Protein AF-A0A3L6FUV3-F1 (afdb_monomer)

InterPro domains:
  IPR036610 PEBP-like superfamily [G3DSA:3.90.280.10] (1-51)
  IPR036610 PEBP-like superfamily [SSF49777] (2-53)

Radius of gyration: 20.61 Å; Cα contacts (8 Å, |Δi|>4): 43; chains: 1; bounding box: 45×26×48 Å

pLDDT: mean 84.86, std 13.71, range [41.59, 98.38]

Secondary structure (DSSP, 8-state):
-EEEE---SSTTS-----S--TT--HHHHHHHTT--S-SEEEE-----TTTT-PPP---TT-------

Foldseek 3Di:
DKDFAFDQPDPCLPPDDDPDPPPDDPVVVCVVSVRPDTPDMDDDDDADPVGPPPDDPPDVPPPPPDDD

Solvent-accessible surface area (backbone atoms only — not comparable to full-atom values): 4869 Å² total; per-residue (Å²): 88,77,49,76,41,64,56,73,98,52,86,77,59,81,80,73,82,73,93,61,77,72,92,67,51,71,70,59,52,28,61,75,50,69,28,68,68,68,79,46,73,52,73,51,90,79,76,54,97,82,50,92,69,66,85,75,81,80,51,98,81,65,85,83,84,88,87,133

Mean predicted aligned error: 9.92 Å

Organism: Zea mays (NCBI:txid4577)

Structure (mmCIF, N/CA/C/O backbone):
data_AF-A0A3L6FUV3-F1
#
_entry.id   AF-A0A3L6FUV3-F1
#
loop_
_atom_site.group_PDB
_atom_site.id
_atom_site.type_symbol
_atom_site.label_atom_id
_atom_site.label_alt_id
_atom_site.label_comp_id
_atom_site.label_asym_id
_atom_site.label_entity_id
_atom_site.label_seq_id
_atom_site.pdbx_PDB_ins_code
_atom_site.Cartn_x
_atom_site.Cartn_y
_atom_site.Cartn_z
_atom_site.occupancy
_atom_site.B_iso_or_equiv
_atom_site.auth_seq_id
_atom_site.auth_comp_id
_atom_site.auth_asym_id
_atom_site.auth_atom_id
_atom_site.pdbx_PDB_model_num
ATOM 1 N N . MET A 1 1 ? 5.113 -1.141 -10.955 1.00 93.88 1 MET A N 1
ATOM 2 C CA . MET A 1 1 ? 4.982 -0.630 -9.576 1.00 93.88 1 MET A CA 1
ATOM 3 C C . MET A 1 1 ? 3.530 -0.745 -9.135 1.00 93.88 1 MET A C 1
ATOM 5 O O . MET A 1 1 ? 2.641 -0.536 -9.950 1.00 93.88 1 MET A O 1
ATOM 9 N N . VAL A 1 2 ? 3.295 -1.132 -7.879 1.00 96.56 2 VAL A N 1
ATOM 10 C CA . VAL A 1 2 ? 1.952 -1.319 -7.303 1.00 96.56 2 VAL A CA 1
ATOM 11 C C . VAL A 1 2 ? 1.851 -0.481 -6.032 1.00 96.56 2 VAL A C 1
ATOM 13 O O . VAL A 1 2 ? 2.761 -0.520 -5.204 1.00 96.56 2 VAL A O 1
ATOM 16 N N . LEU A 1 3 ? 0.757 0.262 -5.888 1.00 97.00 3 LEU A N 1
ATOM 17 C CA . LEU A 1 3 ? 0.391 1.036 -4.705 1.00 97.00 3 LEU A CA 1
ATOM 18 C C . LEU A 1 3 ? -0.900 0.455 -4.125 1.00 97.00 3 LEU A C 1
ATOM 20 O O . LEU A 1 3 ? -1.844 0.177 -4.864 1.00 97.00 3 LEU A O 1
ATOM 24 N N . VAL A 1 4 ? -0.938 0.261 -2.808 1.00 97.56 4 VAL A N 1
ATOM 25 C CA . VAL A 1 4 ? -2.090 -0.309 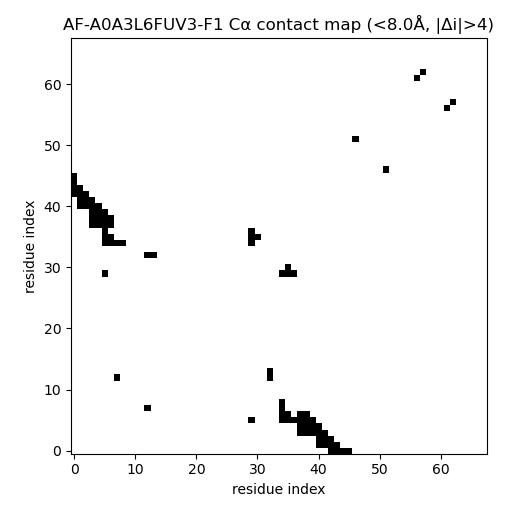-2.098 1.00 97.56 4 VAL A CA 1
ATOM 26 C C . VAL A 1 4 ? -2.378 0.544 -0.872 1.00 97.56 4 VAL A C 1
ATOM 28 O O . VAL A 1 4 ? -1.463 0.819 -0.095 1.00 97.56 4 VAL A O 1
ATOM 31 N N . LEU A 1 5 ? -3.635 0.948 -0.705 1.00 97.56 5 LEU A N 1
ATOM 32 C CA . LEU A 1 5 ? -4.108 1.723 0.435 1.00 97.56 5 LEU A CA 1
ATOM 33 C C . LEU A 1 5 ? -4.937 0.828 1.358 1.00 97.56 5 LEU A C 1
ATOM 35 O O . LEU A 1 5 ? -5.869 0.153 0.918 1.00 97.56 5 LEU A O 1
ATOM 39 N N . PHE A 1 6 ? -4.610 0.857 2.645 1.00 97.00 6 PHE A N 1
ATOM 40 C CA . PHE A 1 6 ? -5.347 0.171 3.701 1.00 97.00 6 PHE A CA 1
ATOM 41 C C . PHE A 1 6 ? -5.904 1.184 4.695 1.00 97.00 6 PHE A C 1
ATOM 43 O O . PHE A 1 6 ? -5.267 2.204 4.962 1.00 97.00 6 PHE A O 1
ATOM 50 N N . GLN A 1 7 ? -7.065 0.881 5.270 1.00 95.19 7 GLN A N 1
ATOM 51 C CA . GLN A 1 7 ? -7.620 1.663 6.368 1.00 95.19 7 GLN A CA 1
ATOM 52 C C . GLN A 1 7 ? -7.005 1.202 7.693 1.00 95.19 7 GLN A C 1
ATOM 54 O O . GLN A 1 7 ? -7.025 0.018 8.021 1.00 95.19 7 GLN A O 1
ATOM 59 N N . GLN A 1 8 ? -6.466 2.143 8.467 1.00 94.25 8 GLN A N 1
ATOM 60 C CA . GLN A 1 8 ? -6.041 1.887 9.840 1.00 94.25 8 GLN A CA 1
ATOM 61 C C . GLN A 1 8 ? -7.240 2.025 10.780 1.00 94.25 8 GLN A C 1
ATOM 63 O O . GLN A 1 8 ? -7.928 3.042 10.756 1.00 94.25 8 GLN A O 1
ATOM 68 N N . LEU A 1 9 ? -7.471 1.020 11.629 1.00 88.19 9 LEU A N 1
ATOM 69 C CA . LEU A 1 9 ? -8.581 1.021 12.594 1.00 88.19 9 LEU A CA 1
ATOM 70 C C . LEU A 1 9 ? -8.349 1.965 13.790 1.00 88.19 9 LEU A C 1
ATOM 72 O O . LEU A 1 9 ? -9.268 2.234 14.556 1.00 88.19 9 LEU A O 1
ATOM 76 N N . GLY A 1 10 ? -7.127 2.475 13.952 1.00 88.94 10 GLY A N 1
ATOM 77 C CA . GLY A 1 10 ? -6.743 3.400 15.013 1.00 88.94 10 GLY A CA 1
ATOM 78 C C . GLY A 1 10 ? -5.349 3.986 14.786 1.00 88.94 10 GLY A C 1
ATOM 79 O O . GLY A 1 10 ? -4.601 3.526 13.912 1.00 88.94 10 GLY A O 1
ATOM 80 N N . ARG A 1 11 ? -5.000 5.004 15.584 1.00 87.62 11 ARG A N 1
ATOM 81 C CA . ARG A 1 11 ? -3.642 5.575 15.616 1.00 87.62 11 ARG A CA 1
ATOM 82 C C . ARG A 1 11 ? -2.639 4.523 16.094 1.00 87.62 11 ARG A C 1
ATOM 84 O O . ARG A 1 11 ? -3.002 3.618 16.838 1.00 87.62 11 ARG A O 1
ATOM 91 N N . ASP A 1 12 ? -1.410 4.618 15.594 1.00 83.31 12 ASP A N 1
ATOM 92 C CA . ASP A 1 12 ? -0.274 3.756 15.964 1.00 83.31 12 ASP A CA 1
ATOM 93 C C . ASP A 1 12 ? -0.481 2.243 15.760 1.00 83.31 12 ASP A C 1
ATOM 95 O O . ASP A 1 12 ? 0.270 1.413 16.265 1.00 83.31 12 ASP A O 1
ATOM 99 N N . THR A 1 13 ? -1.458 1.860 14.931 1.00 85.12 13 THR A N 1
ATOM 100 C CA . THR A 1 13 ? -1.703 0.456 14.557 1.00 85.12 13 THR A CA 1
ATOM 101 C C . THR A 1 13 ? -0.564 -0.153 13.742 1.00 85.12 13 THR A C 1
ATOM 103 O O . THR A 1 13 ? -0.376 -1.363 13.771 1.00 85.12 13 THR A O 1
ATOM 106 N N . VAL A 1 14 ? 0.226 0.669 13.045 1.00 90.00 14 VAL A N 1
ATOM 107 C CA . VAL A 1 14 ? 1.441 0.257 12.330 1.00 90.00 14 VAL A CA 1
ATOM 108 C C . VAL A 1 14 ? 2.627 0.989 12.952 1.00 90.00 14 VAL A C 1
ATOM 110 O O . VAL A 1 14 ? 2.887 2.142 12.634 1.00 90.00 14 VAL A O 1
ATOM 113 N N . PHE A 1 15 ? 3.342 0.311 13.846 1.00 85.19 15 PHE A N 1
ATOM 114 C CA . PHE A 1 15 ? 4.360 0.922 14.715 1.00 85.19 15 PHE A CA 1
ATOM 115 C C . PHE A 1 15 ? 5.809 0.589 14.326 1.00 85.19 15 PHE A C 1
ATOM 117 O O . PHE A 1 15 ? 6.747 1.131 14.902 1.00 85.19 15 PHE A O 1
ATOM 124 N N . ALA A 1 16 ? 6.022 -0.309 13.360 1.00 84.62 16 ALA A N 1
ATOM 125 C CA . ALA A 1 16 ? 7.360 -0.731 12.958 1.00 84.62 16 ALA A CA 1
ATOM 126 C C . ALA A 1 16 ? 7.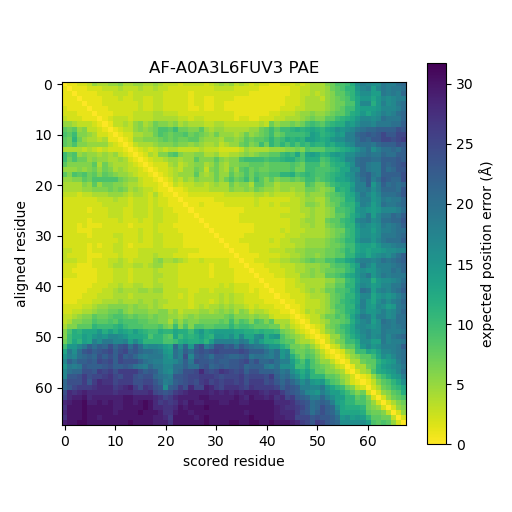479 -0.846 11.439 1.00 84.62 16 ALA A C 1
ATOM 128 O O . ALA A 1 16 ? 6.729 -1.576 10.787 1.00 84.62 16 ALA A O 1
ATOM 129 N N . ALA A 1 17 ? 8.473 -0.162 10.874 1.00 84.19 17 ALA A N 1
ATOM 130 C CA . ALA A 1 17 ? 8.878 -0.395 9.498 1.00 84.19 17 ALA A CA 1
ATOM 131 C C . ALA A 1 17 ? 9.614 -1.748 9.397 1.00 84.19 17 ALA A C 1
ATOM 133 O O . ALA A 1 17 ? 10.432 -2.067 10.264 1.00 84.19 17 ALA A O 1
ATOM 134 N N . PRO A 1 18 ? 9.369 -2.556 8.351 1.00 85.88 18 PRO A N 1
ATOM 135 C CA . PRO A 1 18 ? 10.105 -3.798 8.163 1.00 85.88 18 PRO A CA 1
ATOM 136 C C . PRO A 1 18 ? 11.592 -3.515 7.917 1.00 85.88 18 PRO A C 1
ATOM 138 O O . PRO A 1 18 ? 11.952 -2.661 7.107 1.00 85.88 18 PRO A O 1
ATOM 141 N N . SER A 1 19 ? 12.455 -4.283 8.584 1.00 85.69 19 SER A N 1
ATOM 142 C CA . SER A 1 19 ? 13.917 -4.183 8.467 1.00 85.69 19 SER A CA 1
ATOM 143 C C . SER A 1 19 ? 14.431 -4.533 7.069 1.00 85.69 19 SER A C 1
ATOM 145 O O . SER A 1 19 ? 15.435 -3.991 6.611 1.00 85.69 19 SER A O 1
ATOM 147 N N . ARG A 1 20 ? 13.728 -5.426 6.364 1.00 85.12 20 ARG A N 1
ATOM 148 C CA . ARG A 1 20 ? 14.071 -5.893 5.021 1.00 85.12 20 ARG A CA 1
ATOM 149 C C . ARG A 1 20 ? 13.010 -5.425 4.029 1.00 85.12 20 ARG A C 1
ATOM 151 O O . ARG A 1 20 ? 11.827 -5.701 4.210 1.00 85.12 20 ARG A O 1
ATOM 158 N N . ARG A 1 21 ? 13.437 -4.702 2.988 1.00 89.50 21 ARG A N 1
ATOM 159 C CA . ARG A 1 21 ? 12.527 -4.153 1.966 1.00 89.50 21 ARG A CA 1
ATOM 160 C C . ARG A 1 21 ? 12.311 -5.086 0.779 1.00 89.50 21 ARG A C 1
ATOM 162 O O . ARG A 1 21 ? 11.266 -5.021 0.139 1.00 89.50 21 ARG A O 1
ATOM 169 N N . HIS A 1 22 ? 13.270 -5.963 0.487 1.00 91.81 22 HIS A N 1
ATOM 170 C CA . HIS A 1 22 ? 13.071 -7.035 -0.484 1.00 91.81 22 HIS A CA 1
ATOM 171 C C . HIS A 1 22 ? 12.245 -8.170 0.115 1.00 91.81 22 HIS A C 1
ATOM 173 O O . HIS A 1 22 ? 12.244 -8.377 1.328 1.00 91.81 22 HIS A O 1
ATOM 179 N N . ASN A 1 23 ? 11.551 -8.910 -0.752 1.00 91.50 23 ASN A N 1
ATOM 180 C CA . ASN A 1 23 ? 10.615 -9.973 -0.369 1.00 91.50 23 ASN A CA 1
ATOM 181 C C . ASN A 1 23 ? 9.489 -9.496 0.569 1.00 91.50 23 ASN A C 1
ATOM 183 O O . ASN A 1 23 ? 8.937 -10.279 1.341 1.00 91.50 23 ASN A O 1
ATOM 187 N N . PHE A 1 24 ? 9.137 -8.209 0.516 1.00 93.44 24 PHE A N 1
ATOM 188 C CA . PHE A 1 24 ? 7.998 -7.678 1.252 1.00 93.44 24 PHE A CA 1
ATOM 189 C C . PHE A 1 24 ? 6.683 -8.263 0.710 1.00 93.44 24 PHE A C 1
ATOM 191 O O . PHE A 1 24 ? 6.441 -8.260 -0.496 1.00 93.44 24 PHE A O 1
ATOM 198 N N . SER A 1 25 ? 5.817 -8.740 1.609 1.00 93.06 25 SER A N 1
ATOM 199 C CA . SER A 1 25 ? 4.497 -9.279 1.267 1.00 93.06 25 SER A CA 1
ATOM 200 C C . SER A 1 25 ? 3.393 -8.349 1.756 1.00 93.06 25 SER A C 1
ATOM 202 O O . SER A 1 25 ? 3.103 -8.300 2.953 1.00 93.06 25 SER A O 1
ATOM 204 N N . THR A 1 26 ? 2.712 -7.674 0.828 1.00 95.00 26 THR A N 1
ATOM 205 C CA . THR A 1 26 ? 1.556 -6.812 1.130 1.00 95.00 26 THR A CA 1
ATOM 206 C C . THR A 1 26 ? 0.453 -7.573 1.870 1.00 95.00 26 THR A C 1
ATOM 20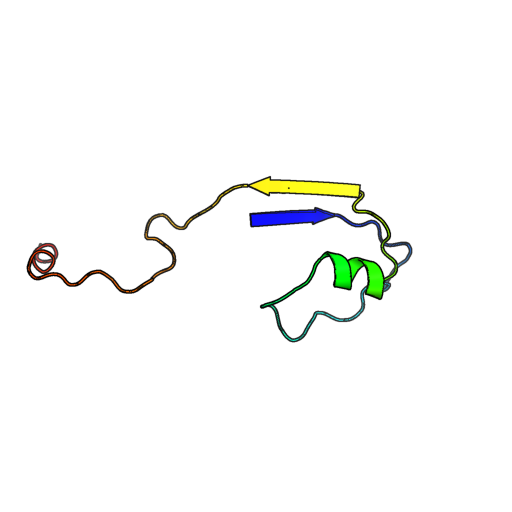8 O O . THR A 1 26 ? -0.125 -7.064 2.827 1.00 95.00 26 THR A O 1
ATOM 211 N N . ARG A 1 27 ? 0.196 -8.832 1.483 1.00 94.38 27 ARG A N 1
ATOM 212 C CA . ARG A 1 27 ? -0.809 -9.686 2.137 1.00 94.38 27 ARG A CA 1
ATOM 213 C C . ARG A 1 27 ? -0.403 -10.050 3.566 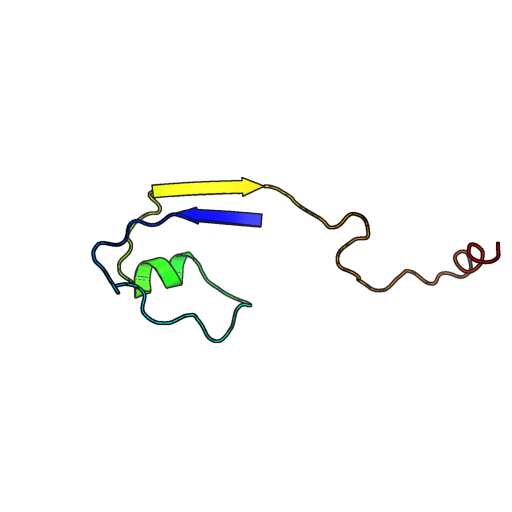1.00 94.38 27 ARG A C 1
ATOM 215 O O . ARG A 1 27 ? -1.243 -10.024 4.460 1.00 94.38 27 ARG A O 1
ATOM 222 N N . GLY A 1 28 ? 0.868 -10.392 3.785 1.00 94.62 28 GLY A N 1
ATOM 223 C CA . GLY A 1 28 ? 1.389 -10.681 5.123 1.00 94.62 28 GLY A CA 1
ATOM 224 C C . GLY A 1 28 ? 1.341 -9.456 6.040 1.00 94.62 28 GLY A C 1
ATOM 225 O O . GLY A 1 28 ? 0.945 -9.575 7.197 1.00 94.62 28 GLY A O 1
ATOM 226 N N . PHE A 1 29 ? 1.671 -8.280 5.502 1.00 93.88 29 PHE A N 1
ATOM 227 C CA . PHE A 1 29 ? 1.588 -6.999 6.204 1.00 93.88 29 PHE A CA 1
ATOM 228 C C . PHE A 1 29 ? 0.155 -6.670 6.647 1.00 93.88 29 PHE A C 1
ATOM 230 O O . PHE A 1 29 ? -0.064 -6.406 7.827 1.00 93.88 29 PHE A O 1
ATOM 237 N N . ALA A 1 30 ? -0.826 -6.774 5.742 1.00 94.81 30 ALA A N 1
ATOM 238 C CA . ALA A 1 30 ? -2.230 -6.500 6.058 1.00 94.81 30 ALA A CA 1
ATOM 239 C C . ALA A 1 30 ? -2.775 -7.408 7.171 1.00 94.81 30 ALA A C 1
ATOM 241 O O . ALA A 1 30 ? -3.471 -6.937 8.068 1.00 94.81 30 ALA A O 1
ATOM 242 N N . ARG A 1 31 ? -2.408 -8.698 7.155 1.00 94.38 31 ARG A N 1
ATOM 243 C CA . ARG A 1 31 ? -2.785 -9.639 8.221 1.00 94.38 31 ARG A CA 1
ATOM 244 C C . ARG A 1 31 ? -2.122 -9.303 9.553 1.00 94.38 31 ARG A C 1
ATOM 246 O O . ARG A 1 31 ? -2.791 -9.333 10.573 1.00 94.38 31 ARG A O 1
ATOM 253 N N . ARG A 1 32 ? -0.822 -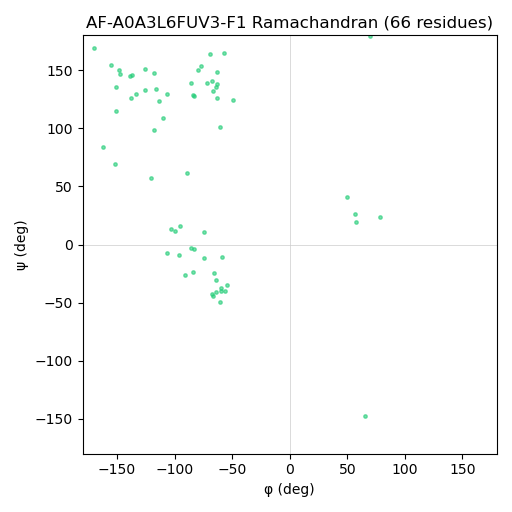8.988 9.553 1.00 93.38 32 ARG A N 1
ATOM 254 C CA . ARG A 1 32 ? -0.067 -8.703 10.786 1.00 93.38 32 ARG A CA 1
ATOM 255 C C . ARG A 1 32 ? -0.647 -7.521 11.562 1.00 93.38 32 ARG A C 1
ATOM 257 O O . ARG A 1 32 ? -0.646 -7.555 12.784 1.00 93.38 32 ARG A O 1
ATOM 264 N N . TYR A 1 33 ? -1.116 -6.501 10.850 1.00 93.50 33 TYR A N 1
ATOM 265 C CA . TYR A 1 33 ? -1.647 -5.274 11.445 1.00 93.50 33 TYR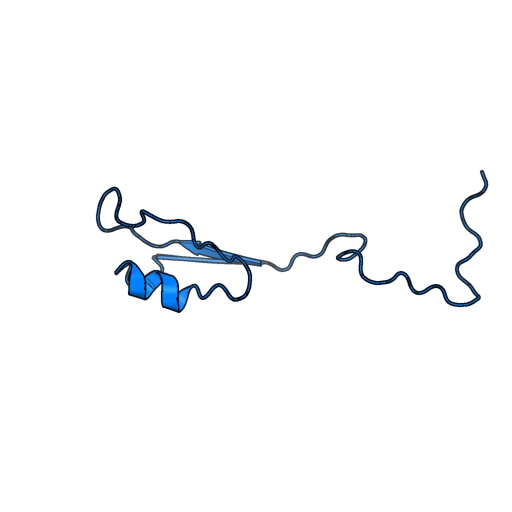 A CA 1
ATOM 266 C C . TYR A 1 33 ? -3.180 -5.202 11.435 1.00 93.50 33 TYR A C 1
ATOM 268 O O . TYR A 1 33 ? -3.735 -4.133 11.667 1.00 93.50 33 TYR A O 1
ATOM 276 N N . ASN A 1 34 ? -3.869 -6.321 11.170 1.00 93.88 34 ASN A N 1
ATOM 277 C CA . ASN A 1 34 ? -5.336 -6.407 11.138 1.00 93.88 34 ASN A CA 1
ATOM 278 C C . ASN A 1 34 ? -6.000 -5.314 10.277 1.00 93.88 34 ASN A C 1
ATOM 280 O O . ASN A 1 34 ? -7.034 -4.761 10.637 1.00 93.88 34 ASN A O 1
ATOM 284 N N . LEU A 1 35 ? -5.405 -5.010 9.121 1.00 94.38 35 LEU A N 1
ATOM 285 C CA . LEU A 1 35 ? -5.838 -3.915 8.245 1.00 94.38 35 LEU A CA 1
ATOM 286 C C . LEU A 1 35 ? -6.997 -4.293 7.308 1.00 94.38 35 LEU A C 1
ATOM 288 O O . LEU A 1 35 ? -7.468 -3.462 6.538 1.00 94.38 35 LEU A O 1
ATOM 292 N N . GLY A 1 36 ? -7.430 -5.557 7.331 1.00 93.62 36 GLY A N 1
ATOM 293 C CA . GLY A 1 36 ? -8.502 -6.052 6.472 1.00 93.62 36 GLY A CA 1
ATOM 294 C C . GLY A 1 36 ? -8.150 -6.042 4.979 1.00 93.62 36 GLY A C 1
ATOM 295 O O . GLY A 1 36 ? -7.005 -6.283 4.581 1.00 93.62 36 GLY A O 1
ATOM 296 N N . ALA A 1 37 ? -9.169 -5.825 4.145 1.00 95.94 37 ALA A N 1
ATOM 297 C CA . ALA A 1 37 ? -9.026 -5.709 2.697 1.00 95.94 37 ALA A CA 1
ATOM 298 C C . ALA A 1 37 ? -8.525 -4.305 2.300 1.00 95.94 37 ALA A C 1
ATOM 300 O O . ALA A 1 37 ? -8.810 -3.330 2.997 1.00 95.94 37 ALA A O 1
ATOM 301 N N . PRO A 1 38 ? -7.785 -4.174 1.184 1.00 97.44 38 PRO A N 1
ATOM 302 C CA . PRO A 1 38 ? -7.389 -2.862 0.687 1.00 97.44 38 PRO A CA 1
ATOM 303 C C . PRO A 1 38 ? -8.621 -2.042 0.291 1.00 97.44 38 PRO A C 1
ATOM 305 O O . PRO A 1 38 ? -9.531 -2.561 -0.353 1.00 97.44 38 PRO A O 1
ATOM 308 N N . VAL A 1 39 ? -8.624 -0.754 0.638 1.00 98.06 39 VAL A N 1
ATOM 309 C CA . VAL A 1 39 ? -9.705 0.179 0.270 1.00 98.06 39 VAL A CA 1
ATOM 310 C C . VAL A 1 39 ? -9.510 0.762 -1.129 1.00 98.06 39 VAL A C 1
ATOM 312 O O . VAL A 1 39 ? -10.470 1.162 -1.775 1.00 98.06 39 VAL A O 1
ATOM 315 N N . ALA A 1 40 ? -8.266 0.789 -1.611 1.00 98.38 40 ALA A N 1
ATOM 316 C CA . ALA A 1 40 ? -7.928 1.156 -2.979 1.00 98.38 40 ALA A CA 1
ATOM 317 C C . ALA A 1 40 ? -6.595 0.518 -3.391 1.00 98.38 40 ALA A C 1
ATOM 319 O O . ALA A 1 40 ? -5.726 0.249 -2.555 1.00 98.38 40 ALA A O 1
ATOM 320 N N . ALA A 1 41 ? -6.411 0.306 -4.692 1.00 97.75 41 ALA A N 1
ATOM 321 C CA . ALA A 1 41 ? -5.146 -0.133 -5.263 1.00 97.75 41 ALA A CA 1
ATOM 322 C C . ALA A 1 41 ? -4.965 0.448 -6.668 1.00 97.75 41 ALA A C 1
ATOM 324 O O . ALA A 1 41 ? -5.930 0.600 -7.414 1.00 97.75 41 ALA A O 1
ATOM 325 N N . MET A 1 42 ? -3.721 0.736 -7.039 1.00 98.00 42 MET A N 1
ATOM 326 C CA . MET A 1 42 ? -3.353 1.144 -8.392 1.00 98.00 42 MET A CA 1
ATOM 327 C C . MET A 1 42 ? -2.055 0.453 -8.788 1.00 98.00 42 MET A C 1
ATOM 329 O O . MET A 1 42 ? -1.153 0.263 -7.968 1.00 98.00 42 MET A O 1
ATOM 333 N N . TYR A 1 43 ? -1.936 0.105 -10.062 1.00 97.50 43 TYR A N 1
ATOM 334 C CA . TYR A 1 43 ? -0.679 -0.345 -10.630 1.00 97.50 43 TYR A CA 1
ATOM 335 C C . TYR A 1 43 ? -0.338 0.488 -11.855 1.00 97.50 43 TYR A C 1
ATOM 337 O O . TYR A 1 43 ? -1.207 0.998 -12.557 1.00 97.50 43 TYR A O 1
ATOM 345 N N . PHE A 1 44 ? 0.955 0.612 -12.100 1.00 96.62 44 PHE A N 1
ATOM 346 C CA . PHE A 1 44 ? 1.476 1.195 -13.320 1.00 96.62 44 PHE A CA 1
ATOM 347 C C . PHE A 1 44 ? 2.799 0.531 -13.662 1.00 96.62 44 PHE A C 1
ATOM 349 O O . PHE A 1 44 ? 3.549 0.093 -12.785 1.00 96.62 44 PHE A O 1
ATOM 356 N N . ASN A 1 45 ? 3.104 0.459 -14.949 1.00 94.25 45 ASN A N 1
ATOM 357 C CA . ASN A 1 45 ? 4.407 0.000 -15.400 1.00 94.25 45 ASN A CA 1
ATOM 358 C C . ASN A 1 45 ? 5.372 1.180 -15.418 1.00 94.25 45 ASN A C 1
ATOM 360 O O . ASN A 1 45 ? 5.015 2.289 -15.803 1.00 94.25 45 ASN A O 1
ATOM 364 N N . CYS A 1 46 ? 6.599 0.948 -14.971 1.00 88.44 46 CYS A N 1
ATOM 365 C CA . CYS A 1 46 ? 7.633 1.968 -14.984 1.00 88.44 46 CYS A CA 1
ATOM 366 C C . CYS A 1 46 ? 8.997 1.304 -15.126 1.00 88.44 46 CYS A C 1
ATOM 368 O O . CYS A 1 46 ? 9.300 0.326 -14.439 1.00 88.44 46 CYS A O 1
ATOM 370 N N . GLN A 1 47 ? 9.823 1.872 -15.993 1.00 86.94 47 GLN A N 1
ATOM 371 C CA . GLN A 1 47 ? 11.219 1.508 -16.162 1.00 86.94 47 GLN A CA 1
ATOM 372 C C . GLN A 1 47 ? 12.030 2.788 -16.302 1.00 86.94 47 GLN A C 1
ATOM 374 O O . GLN A 1 47 ? 11.558 3.778 -16.862 1.00 86.94 47 GLN A O 1
ATOM 379 N N . ARG A 1 48 ? 13.255 2.787 -15.782 1.00 85.00 48 ARG A N 1
ATOM 380 C CA . ARG A 1 48 ? 14.164 3.912 -15.993 1.00 85.00 48 ARG A CA 1
ATOM 381 C C . ARG A 1 48 ? 14.550 3.952 -17.474 1.00 85.00 48 ARG A C 1
ATOM 383 O O . ARG A 1 48 ? 14.784 2.898 -18.057 1.00 85.00 48 ARG A O 1
ATOM 390 N N . GLN A 1 49 ? 14.649 5.142 -18.068 1.00 84.00 49 GLN A N 1
ATOM 391 C CA . GLN A 1 49 ? 14.938 5.314 -19.503 1.00 84.00 49 GLN A CA 1
ATOM 392 C C . GLN A 1 49 ? 16.220 4.591 -19.951 1.00 84.00 49 GLN A C 1
ATOM 394 O O . GLN A 1 49 ? 16.286 4.052 -21.047 1.00 84.00 49 GLN A O 1
ATOM 399 N N . THR A 1 50 ? 17.228 4.533 -19.080 1.00 84.00 50 THR A N 1
ATOM 400 C CA . THR A 1 50 ? 18.498 3.822 -19.304 1.00 84.00 50 THR A CA 1
ATOM 401 C C . THR A 1 50 ? 18.515 2.403 -18.720 1.00 84.00 50 THR A C 1
ATOM 403 O O . THR A 1 50 ? 19.579 1.813 -18.536 1.00 84.00 50 THR A O 1
ATOM 406 N N . GLY A 1 51 ? 17.348 1.854 -18.379 1.00 81.62 51 GLY A N 1
ATOM 407 C CA . GLY A 1 51 ? 17.203 0.601 -17.645 1.00 81.62 51 GLY A CA 1
ATOM 408 C C . GLY A 1 51 ? 17.651 0.702 -16.181 1.00 81.62 51 GLY 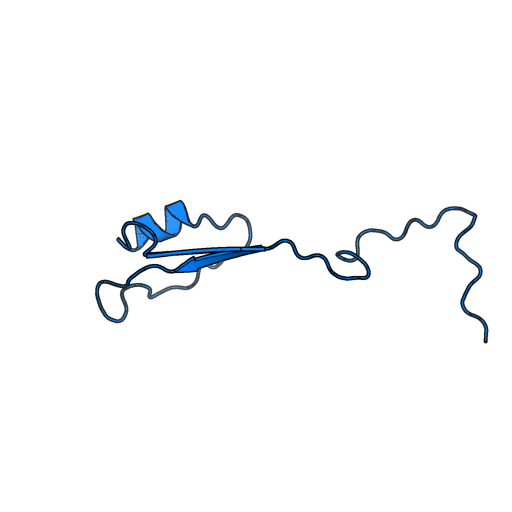A C 1
ATOM 409 O O . GLY A 1 51 ? 18.114 1.735 -15.685 1.00 81.62 51 GLY A O 1
ATOM 410 N N . SER A 1 52 ? 17.535 -0.398 -15.446 1.00 78.81 52 SER A N 1
ATOM 411 C CA . SER A 1 52 ? 17.900 -0.507 -14.023 1.00 78.81 52 SER A CA 1
ATOM 412 C C . SER A 1 52 ? 19.414 -0.549 -13.759 1.00 78.81 52 SER A C 1
ATOM 414 O O . SER A 1 52 ? 19.830 -0.775 -12.630 1.00 78.81 52 SER A O 1
ATOM 416 N N . GLY A 1 53 ? 20.251 -0.264 -14.766 1.00 71.44 53 GLY A N 1
ATOM 417 C CA . GLY A 1 53 ? 21.711 -0.277 -14.619 1.00 71.44 53 GLY A CA 1
ATOM 418 C C . GLY A 1 53 ? 22.322 -1.678 -14.644 1.00 71.44 53 GLY A C 1
ATOM 419 O O . GLY A 1 53 ? 23.415 -1.860 -14.119 1.00 71.44 53 GLY A O 1
ATOM 420 N N . GLY A 1 54 ? 21.629 -2.651 -15.250 1.00 73.69 54 GLY A N 1
ATOM 421 C CA . GLY A 1 54 ? 22.212 -3.955 -15.563 1.00 73.69 54 GLY A CA 1
ATOM 422 C C . GLY A 1 54 ? 23.468 -3.824 -16.439 1.00 73.69 54 GLY A C 1
ATOM 423 O O . GLY A 1 54 ? 23.713 -2.745 -16.995 1.00 73.69 54 GLY A O 1
ATOM 424 N N . PRO A 1 55 ? 24.276 -4.894 -16.554 1.00 72.06 55 PRO A N 1
ATOM 425 C CA . PRO A 1 55 ? 25.528 -4.855 -17.296 1.00 72.06 55 PRO A CA 1
ATOM 426 C C . PRO A 1 55 ? 25.306 -4.251 -18.680 1.00 72.06 55 PRO A C 1
ATOM 428 O O . PRO A 1 55 ? 24.451 -4.704 -19.442 1.00 72.06 55 PRO A O 1
ATOM 431 N N . ARG A 1 56 ? 26.056 -3.193 -18.999 1.00 69.38 56 ARG A N 1
ATOM 432 C CA . ARG A 1 56 ? 26.078 -2.682 -20.366 1.00 69.38 56 ARG A CA 1
ATOM 433 C C . ARG A 1 56 ? 26.656 -3.794 -21.225 1.00 69.38 56 ARG A C 1
ATOM 435 O O . ARG A 1 56 ? 27.737 -4.284 -20.915 1.00 69.38 56 ARG A O 1
ATOM 442 N N . PHE A 1 57 ? 25.944 -4.194 -22.273 1.00 70.12 57 PHE A N 1
ATOM 443 C CA . PHE A 1 57 ? 26.506 -5.095 -23.268 1.00 70.12 57 PHE A CA 1
ATOM 444 C C . PHE A 1 57 ? 27.722 -4.404 -23.892 1.00 70.12 57 PHE A C 1
ATOM 446 O O . PHE A 1 57 ? 27.577 -3.503 -24.715 1.00 70.12 57 PHE A O 1
ATOM 453 N N . THR A 1 58 ? 28.918 -4.789 -23.457 1.00 71.38 58 THR A N 1
ATOM 454 C CA . THR A 1 58 ? 30.189 -4.397 -24.066 1.00 71.38 58 THR A CA 1
ATOM 455 C C . THR A 1 58 ? 30.529 -5.418 -25.141 1.00 71.38 58 THR A C 1
ATOM 457 O O . THR A 1 58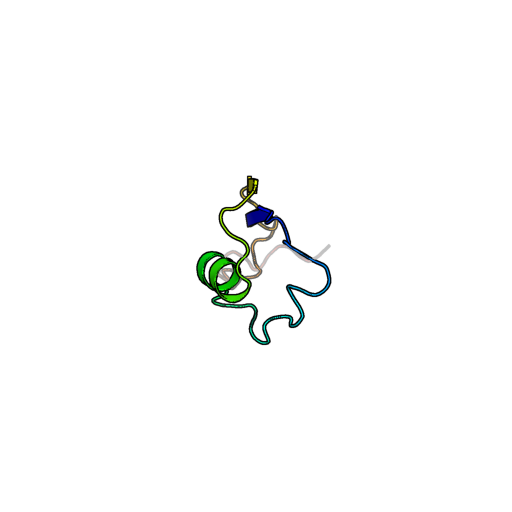 ? 31.503 -6.159 -25.033 1.00 71.38 58 THR A O 1
ATOM 460 N N . GLY A 1 59 ? 29.672 -5.522 -26.154 1.00 73.94 59 GLY A N 1
ATOM 461 C CA . GLY A 1 59 ? 30.034 -6.244 -27.366 1.00 73.94 59 GLY A CA 1
ATOM 462 C C . GLY A 1 59 ? 31.112 -5.478 -28.137 1.00 73.94 59 GLY A C 1
ATOM 463 O O . GLY A 1 59 ? 31.282 -4.273 -27.925 1.00 73.94 59 GLY A O 1
ATOM 464 N N . PRO A 1 60 ? 31.804 -6.129 -29.084 1.00 68.88 60 PRO A N 1
ATOM 465 C CA . PRO A 1 60 ? 32.908 -5.524 -29.838 1.00 68.88 60 PRO A CA 1
ATOM 466 C C . PRO A 1 60 ? 32.522 -4.252 -30.621 1.00 68.88 60 PRO A C 1
ATOM 468 O O . PRO A 1 60 ? 33.397 -3.532 -31.089 1.00 68.88 60 PRO A O 1
ATOM 471 N N . TYR A 1 61 ? 31.228 -3.939 -30.743 1.00 59.78 61 TYR A N 1
ATOM 472 C CA . TYR A 1 61 ? 30.715 -2.807 -31.515 1.00 59.78 61 TYR A CA 1
ATOM 473 C C . TYR A 1 61 ? 30.428 -1.526 -30.700 1.00 59.78 61 TYR A C 1
ATOM 475 O O . TYR A 1 61 ? 30.146 -0.480 -31.282 1.00 59.78 61 TYR A O 1
ATOM 483 N N . THR A 1 62 ? 30.469 -1.551 -29.360 1.00 62.88 62 THR A N 1
ATOM 484 C CA . THR A 1 62 ? 29.942 -0.435 -28.536 1.00 62.88 62 THR A CA 1
ATOM 485 C C . THR A 1 62 ? 30.990 0.551 -28.002 1.00 62.88 62 THR A C 1
ATOM 487 O O . THR A 1 62 ? 30.661 1.386 -27.162 1.00 62.88 62 THR A O 1
ATOM 490 N N . SER A 1 63 ? 32.242 0.517 -28.469 1.00 56.66 63 SER A N 1
ATOM 491 C CA . SER A 1 63 ? 33.323 1.361 -27.920 1.00 56.66 63 SER A CA 1
ATOM 492 C C . SER A 1 63 ? 33.430 2.778 -28.505 1.00 56.66 63 SER A C 1
ATOM 494 O O . SER A 1 63 ? 34.252 3.562 -28.037 1.00 56.66 63 SER A O 1
ATOM 496 N N . ARG A 1 64 ? 32.614 3.164 -29.497 1.00 58.53 64 ARG A N 1
ATOM 497 C CA . ARG A 1 64 ? 32.877 4.380 -30.291 1.00 58.53 64 ARG A CA 1
ATOM 498 C C . ARG A 1 64 ? 31.775 5.439 -30.249 1.00 58.53 64 ARG A C 1
ATOM 500 O O . ARG A 1 64 ? 31.273 5.847 -31.288 1.00 58.53 64 ARG A O 1
ATOM 507 N N . ARG A 1 65 ? 31.401 5.926 -29.065 1.00 58.66 65 ARG A N 1
ATOM 508 C CA . ARG A 1 65 ? 30.692 7.219 -28.940 1.00 58.66 65 ARG A CA 1
ATOM 509 C C . ARG A 1 65 ? 30.964 7.889 -27.596 1.00 58.66 65 ARG A C 1
ATOM 511 O O . ARG A 1 65 ? 30.045 7.952 -26.795 1.00 58.66 65 ARG A O 1
ATOM 518 N N . ARG A 1 66 ? 32.188 8.376 -27.354 1.00 54.97 66 ARG A N 1
ATOM 519 C CA . ARG A 1 66 ? 32.489 9.559 -26.510 1.00 54.97 66 ARG A CA 1
ATOM 520 C C . ARG A 1 66 ? 33.907 10.064 -26.815 1.00 54.97 66 ARG A C 1
ATOM 522 O O . ARG A 1 66 ? 34.852 9.694 -26.134 1.00 54.97 66 ARG A O 1
ATOM 529 N N . ALA A 1 67 ? 34.036 10.874 -27.859 1.00 46.03 67 ALA A N 1
ATOM 530 C CA . AL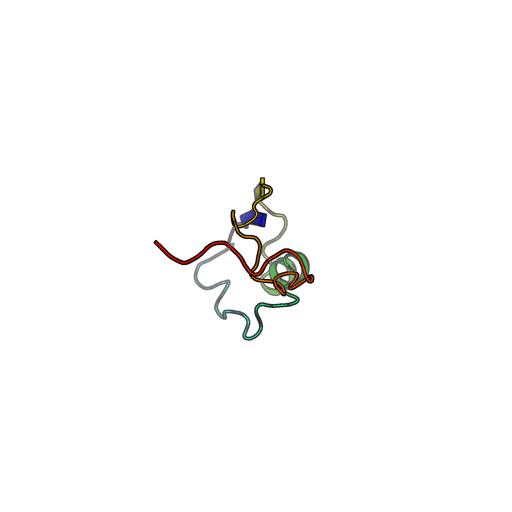A A 1 67 ? 35.116 11.845 -28.021 1.00 46.03 67 ALA A CA 1
ATOM 531 C C . ALA A 1 67 ? 34.539 12.990 -28.865 1.00 46.03 67 ALA A C 1
ATOM 533 O O . ALA A 1 67 ? 34.104 12.754 -29.993 1.00 46.03 67 ALA A O 1
ATOM 534 N N . GLY A 1 68 ? 34.436 14.166 -28.255 1.00 41.59 68 GLY A N 1
ATOM 535 C CA . GLY A 1 68 ? 33.785 15.372 -28.758 1.00 41.59 68 GLY A CA 1
ATOM 536 C C . GLY A 1 68 ? 33.549 16.307 -27.591 1.00 41.59 68 GLY A C 1
ATOM 537 O O . GLY A 1 68 ? 32.727 15.918 -26.732 1.00 41.59 68 GLY A O 1
#

Sequence (68 aa):
MVLVLFQQLGRDTVFAAPSRRHNFSTRGFARRYNLGAPVAAMYFNCQRQTGSGGPRFTGPYTSRRRAG